Protein AF-A0A432G7G3-F1 (afdb_monomer_lite)

Structure (mmCIF, N/CA/C/O backbone):
data_AF-A0A432G7G3-F1
#
_entry.id   AF-A0A432G7G3-F1
#
loop_
_atom_site.group_PDB
_atom_site.id
_atom_site.type_symbol
_atom_site.label_atom_id
_atom_site.label_alt_id
_atom_site.label_comp_id
_atom_site.label_asym_id
_atom_site.label_entity_id
_atom_site.label_seq_id
_atom_site.pdbx_PDB_ins_code
_atom_site.Cartn_x
_atom_site.Cartn_y
_atom_site.Cartn_z
_atom_site.occupancy
_atom_site.B_iso_or_equiv
_atom_site.auth_seq_id
_atom_site.auth_comp_id
_atom_site.auth_asym_id
_atom_site.auth_atom_id
_atom_site.pdbx_PDB_model_num
ATOM 1 N N . MET A 1 1 ? -13.834 40.963 -47.365 1.00 47.88 1 MET A N 1
ATOM 2 C CA . MET A 1 1 ? -13.042 40.963 -46.114 1.00 47.88 1 MET A CA 1
ATOM 3 C C . MET A 1 1 ? -13.390 39.725 -45.267 1.00 47.88 1 MET A C 1
ATOM 5 O O . MET A 1 1 ? -14.193 39.850 -44.354 1.00 47.88 1 MET A O 1
ATOM 9 N N . PRO A 1 2 ? -12.850 38.522 -45.558 1.00 54.16 2 PRO A N 1
ATOM 10 C CA . PRO A 1 2 ? -13.165 37.290 -44.812 1.00 54.16 2 PRO A CA 1
ATOM 11 C C . PRO A 1 2 ? -12.237 37.029 -43.606 1.00 54.16 2 PRO A C 1
ATOM 13 O O . PRO A 1 2 ? -12.354 36.009 -42.937 1.00 54.16 2 PRO A O 1
ATOM 16 N N . PHE A 1 3 ? -11.310 37.945 -43.302 1.00 56.31 3 PHE A N 1
ATOM 17 C CA . PHE A 1 3 ? -10.261 37.731 -42.294 1.00 56.31 3 PHE A CA 1
ATOM 18 C C . PHE A 1 3 ? -10.777 37.740 -40.843 1.00 56.31 3 PHE A C 1
ATOM 20 O O . PHE A 1 3 ? -10.160 37.174 -39.946 1.00 56.31 3 PHE A O 1
ATOM 27 N N . ARG A 1 4 ? -11.944 38.351 -40.605 1.00 59.28 4 ARG A N 1
ATOM 28 C CA . ARG A 1 4 ? -12.519 38.537 -39.262 1.00 59.28 4 ARG A CA 1
ATOM 29 C C . ARG A 1 4 ? -13.097 37.244 -38.667 1.00 59.28 4 ARG A C 1
ATOM 31 O O . ARG A 1 4 ? -13.205 37.141 -37.452 1.00 59.28 4 ARG A O 1
ATOM 38 N N . SER A 1 5 ? -13.406 36.257 -39.515 1.00 60.72 5 SER A N 1
ATOM 39 C CA . SER A 1 5 ? -13.919 34.941 -39.107 1.00 60.72 5 SER A CA 1
ATOM 40 C C . SER A 1 5 ? -12.821 33.885 -38.918 1.00 60.72 5 SER A C 1
ATOM 42 O O . SER A 1 5 ? -13.112 32.791 -38.445 1.00 60.72 5 SER A O 1
ATOM 44 N N . LEU A 1 6 ? -11.565 34.204 -39.263 1.00 66.81 6 LEU A N 1
ATOM 45 C CA . LEU A 1 6 ? -10.426 33.287 -39.123 1.00 66.81 6 LEU A CA 1
ATOM 46 C C . LEU A 1 6 ? -9.857 33.269 -37.697 1.00 66.81 6 LEU A C 1
ATOM 48 O O . LEU A 1 6 ? -9.344 32.252 -37.247 1.00 66.81 6 LEU A O 1
ATOM 52 N N . ILE A 1 7 ? -9.987 34.386 -36.977 1.00 76.31 7 ILE A N 1
ATOM 53 C CA . ILE A 1 7 ? -9.493 34.567 -35.605 1.00 76.31 7 ILE A CA 1
ATOM 54 C C . ILE A 1 7 ? -10.111 33.565 -34.609 1.00 76.31 7 ILE A C 1
ATOM 56 O O . ILE A 1 7 ? -9.340 32.927 -33.892 1.00 76.31 7 ILE A O 1
ATOM 60 N N . PRO A 1 8 ? -11.445 33.351 -34.553 1.00 77.19 8 PRO A N 1
ATOM 61 C CA . PRO A 1 8 ? -12.012 32.368 -33.626 1.00 77.19 8 PRO A CA 1
ATOM 62 C C . PRO A 1 8 ? -11.613 30.932 -33.988 1.00 77.19 8 PRO A C 1
ATOM 64 O O . PRO A 1 8 ? -11.448 30.105 -33.099 1.00 77.19 8 PRO A O 1
ATOM 67 N N . PHE A 1 9 ? -11.403 30.642 -35.276 1.00 79.06 9 PHE A N 1
ATOM 68 C CA . PHE A 1 9 ? -10.991 29.318 -35.743 1.00 79.06 9 PHE A CA 1
ATOM 69 C C . PHE A 1 9 ? -9.527 29.015 -35.389 1.00 79.06 9 PHE A C 1
ATOM 71 O O . PHE A 1 9 ? -9.202 27.910 -34.961 1.00 79.06 9 PHE A O 1
ATOM 78 N N . LEU A 1 10 ? -8.654 30.021 -35.498 1.00 78.25 10 LEU A N 1
ATOM 79 C CA . LEU A 1 10 ? -7.254 29.929 -35.088 1.00 78.25 10 LEU A CA 1
ATOM 80 C C . LEU A 1 10 ? -7.118 29.766 -33.564 1.00 78.25 10 LEU A C 1
ATOM 82 O O . LEU A 1 10 ? -6.306 28.969 -33.105 1.00 78.25 10 LEU A O 1
ATOM 86 N N . LEU A 1 11 ? -7.946 30.475 -32.786 1.00 76.75 11 LEU A N 1
ATOM 87 C CA . LEU A 1 11 ? -8.031 30.312 -31.329 1.00 76.75 11 LEU A CA 1
ATOM 88 C C . LEU A 1 11 ? -8.505 28.908 -30.944 1.00 76.75 11 LEU A C 1
ATOM 90 O O . LEU A 1 11 ? -7.923 28.298 -30.053 1.00 76.75 11 LEU A O 1
ATOM 94 N N . LEU A 1 12 ? -9.506 28.369 -31.648 1.00 75.56 12 LEU A N 1
ATOM 95 C CA . LEU A 1 12 ? -9.989 27.008 -31.416 1.00 75.56 12 LEU A CA 1
ATOM 96 C C . LEU A 1 12 ? -8.886 25.969 -31.679 1.00 75.56 12 LEU A C 1
ATOM 98 O O . LEU A 1 12 ? -8.697 25.067 -30.872 1.00 75.56 12 LEU A O 1
ATOM 102 N N . LEU A 1 13 ? -8.109 26.128 -32.756 1.00 75.69 13 LEU A N 1
ATOM 103 C CA . LEU A 1 13 ? -6.977 25.247 -33.069 1.00 75.69 13 LEU A CA 1
ATOM 104 C C . LEU A 1 13 ? -5.842 25.341 -32.038 1.00 75.69 13 LEU A C 1
ATOM 106 O O . LEU A 1 13 ? -5.229 24.321 -31.729 1.00 75.69 13 LEU A O 1
ATOM 110 N N . LEU A 1 14 ? -5.592 26.526 -31.465 1.00 70.00 14 LEU A N 1
ATOM 111 C CA . LEU A 1 14 ? -4.599 26.691 -30.398 1.00 70.00 14 LEU A CA 1
ATOM 112 C C . LEU A 1 14 ? -4.997 25.967 -29.103 1.00 70.00 14 LEU A C 1
ATOM 114 O O . LEU A 1 14 ? -4.122 25.432 -28.426 1.00 70.00 14 LEU A O 1
ATOM 118 N N . LEU A 1 15 ? -6.293 25.907 -28.766 1.00 68.19 15 LEU A N 1
ATOM 119 C CA . LEU A 1 15 ? -6.758 25.164 -27.587 1.00 68.19 15 LEU A CA 1
ATOM 120 C C . LEU A 1 15 ? -6.571 23.645 -27.730 1.00 68.19 15 LEU A C 1
ATOM 122 O O . LEU A 1 15 ? -6.375 22.967 -26.724 1.00 68.19 15 LEU A O 1
ATOM 126 N N . LEU A 1 16 ? -6.597 23.100 -28.952 1.00 65.50 16 LEU A N 1
ATOM 127 C CA . LEU A 1 16 ? -6.397 21.663 -29.178 1.00 65.50 16 LEU A CA 1
ATOM 128 C C . LEU A 1 16 ? -4.925 21.215 -29.112 1.00 65.50 16 LEU A C 1
ATOM 130 O O . LEU A 1 16 ? -4.672 20.020 -28.983 1.00 65.50 16 LEU A O 1
ATOM 134 N N . ALA A 1 17 ? -3.955 22.133 -29.164 1.00 65.44 17 ALA A N 1
ATOM 135 C CA . ALA A 1 17 ? -2.528 21.797 -29.091 1.00 65.44 17 ALA A CA 1
ATOM 136 C C . ALA A 1 17 ? -2.004 21.604 -27.648 1.00 65.44 17 ALA A C 1
ATOM 138 O O . ALA A 1 17 ? -0.841 21.265 -27.460 1.00 65.44 17 ALA A O 1
ATOM 139 N N . GLY A 1 18 ? -2.848 21.794 -26.628 1.00 55.19 18 GLY A N 1
ATOM 140 C CA . GLY A 1 18 ? -2.473 21.743 -25.209 1.00 55.19 18 GLY A CA 1
ATOM 141 C C . GLY A 1 18 ? -2.490 20.361 -24.543 1.00 55.19 18 GLY A C 1
ATOM 142 O O . GLY A 1 18 ? -2.555 20.297 -23.320 1.00 55.19 18 GLY A O 1
ATOM 143 N N . CYS A 1 19 ? -2.454 19.256 -25.293 1.00 62.25 19 CYS A N 1
ATOM 144 C CA . CYS A 1 19 ? -2.301 17.906 -24.729 1.00 62.25 19 CYS A CA 1
ATOM 145 C C . CYS A 1 19 ? -0.833 17.453 -24.773 1.00 62.25 19 CYS A C 1
ATOM 147 O O . CYS A 1 19 ? -0.525 16.391 -25.311 1.00 62.25 19 CYS A O 1
ATOM 149 N N . GLU A 1 20 ? 0.090 18.256 -24.243 1.00 56.34 20 GLU A N 1
ATOM 150 C CA . GLU A 1 20 ? 1.497 17.866 -24.148 1.00 56.34 20 GLU A CA 1
ATOM 151 C C . GLU A 1 20 ? 1.830 17.424 -22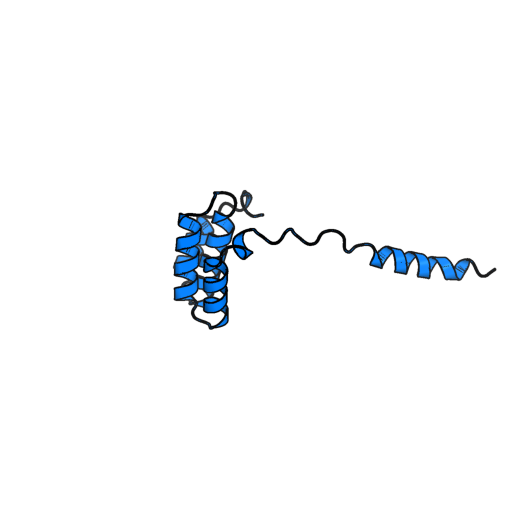.719 1.00 56.34 20 GLU A C 1
ATOM 153 O O . GLU A 1 20 ? 1.726 18.197 -21.770 1.00 56.34 20 GLU A O 1
ATOM 158 N N . GLY A 1 21 ? 2.213 16.150 -22.58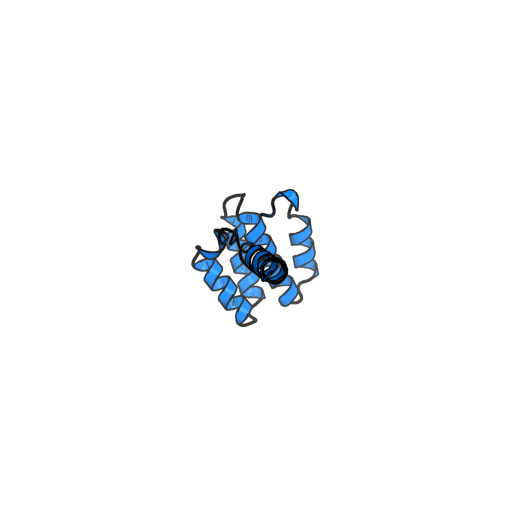8 1.00 53.16 21 GLY A N 1
ATOM 159 C CA . GLY A 1 21 ? 2.729 15.561 -21.354 1.00 53.16 21 GLY A CA 1
ATOM 160 C C . GLY A 1 21 ? 1.842 14.468 -20.766 1.00 53.16 21 GLY A C 1
ATOM 161 O O . GLY A 1 21 ? 1.290 14.638 -19.684 1.00 53.16 21 GLY A O 1
ATOM 162 N N . LEU A 1 22 ? 1.742 13.310 -21.434 1.00 53.31 22 LEU A N 1
ATOM 163 C CA . LEU A 1 22 ? 1.328 12.094 -20.730 1.00 53.31 22 LEU A CA 1
ATOM 164 C C . LEU A 1 22 ? 2.338 11.857 -19.589 1.00 53.31 22 LEU A C 1
ATOM 166 O O . LEU A 1 22 ? 3.534 11.729 -19.880 1.00 53.31 22 LEU A O 1
ATOM 170 N N . PRO A 1 23 ? 1.910 11.790 -18.315 1.00 56.22 23 PRO A N 1
ATOM 171 C CA . PRO A 1 23 ? 2.817 11.486 -17.223 1.00 56.22 23 PRO A CA 1
ATOM 172 C C . PRO A 1 23 ? 3.447 10.121 -17.488 1.00 56.22 23 PRO A C 1
ATOM 174 O O . PRO A 1 23 ? 2.767 9.151 -17.837 1.00 56.22 23 PRO A O 1
ATOM 177 N N . LYS A 1 24 ? 4.775 10.061 -17.376 1.00 53.56 24 LYS A N 1
ATOM 178 C CA . LYS A 1 24 ? 5.552 8.830 -17.502 1.00 53.56 24 LYS A CA 1
ATOM 179 C C . LYS A 1 24 ? 4.971 7.833 -16.502 1.00 53.56 24 LYS A C 1
ATOM 181 O O . LYS A 1 24 ? 5.123 8.023 -15.300 1.00 53.56 24 LY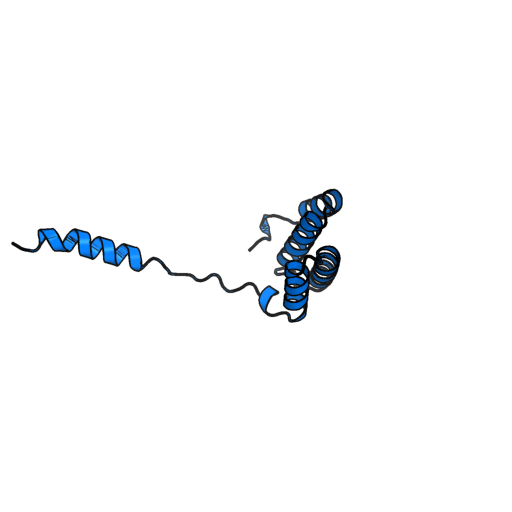S A O 1
ATOM 186 N N . LYS A 1 25 ? 4.251 6.833 -17.021 1.00 51.25 25 LYS A N 1
ATOM 187 C CA . LYS A 1 25 ? 3.536 5.817 -16.243 1.00 51.25 25 LYS A CA 1
ATOM 188 C C . LYS A 1 25 ? 4.445 5.348 -15.096 1.00 51.25 25 LYS A C 1
ATOM 190 O O . LYS A 1 25 ? 5.581 4.955 -15.390 1.00 51.25 25 LYS A O 1
ATOM 195 N N . PRO A 1 26 ? 4.026 5.480 -13.823 1.00 55.03 26 PRO A N 1
ATOM 196 C CA . PRO A 1 26 ? 4.917 5.242 -12.699 1.00 55.03 26 PRO A CA 1
ATOM 197 C C . PRO A 1 26 ? 5.498 3.834 -12.797 1.00 55.03 26 PRO A C 1
ATOM 199 O O . PRO A 1 26 ? 4.806 2.896 -13.186 1.00 55.03 26 PRO A O 1
ATOM 202 N N . ALA A 1 27 ? 6.773 3.666 -12.442 1.00 55.91 27 ALA A N 1
ATOM 203 C CA . ALA A 1 27 ? 7.456 2.371 -12.533 1.00 55.91 27 ALA A CA 1
ATOM 204 C C . ALA A 1 27 ? 6.751 1.251 -11.731 1.00 55.91 27 ALA A C 1
ATOM 206 O O . ALA A 1 27 ? 6.984 0.068 -11.987 1.00 55.91 27 ALA A O 1
ATOM 207 N N . ALA A 1 28 ? 5.850 1.617 -10.814 1.00 57.69 28 ALA A N 1
ATOM 208 C CA . ALA A 1 28 ? 4.929 0.706 -10.144 1.00 57.69 28 ALA A CA 1
ATOM 209 C C . ALA A 1 28 ? 4.106 -0.163 -11.120 1.00 57.69 28 ALA A C 1
ATOM 211 O O . ALA A 1 28 ? 3.911 -1.346 -10.879 1.00 57.69 28 ALA A O 1
ATOM 212 N N . ASP A 1 29 ? 3.707 0.365 -12.279 1.00 61.44 29 ASP A N 1
ATOM 213 C CA . ASP A 1 29 ? 2.871 -0.346 -13.261 1.00 61.44 29 ASP A CA 1
ATOM 214 C C . ASP A 1 29 ? 3.619 -1.435 -14.066 1.00 61.44 29 ASP A C 1
ATOM 216 O O . ASP A 1 29 ? 3.028 -2.253 -14.792 1.00 61.44 29 ASP A O 1
ATOM 220 N N . SER A 1 30 ? 4.951 -1.447 -13.975 1.00 70.62 30 SER A N 1
ATOM 221 C CA . SER A 1 30 ? 5.799 -2.444 -14.637 1.00 70.62 30 SER A CA 1
ATOM 222 C C . SER A 1 30 ? 6.046 -3.706 -13.804 1.00 70.62 30 SER A C 1
ATOM 224 O O . SER A 1 30 ? 6.439 -4.713 -14.391 1.00 70.62 30 SER A O 1
ATOM 226 N N . ASP A 1 31 ? 5.785 -3.698 -12.491 1.00 85.25 31 ASP A N 1
ATOM 227 C CA . ASP A 1 31 ? 5.966 -4.878 -11.634 1.00 85.25 31 ASP A CA 1
ATOM 228 C C . ASP A 1 31 ? 4.757 -5.838 -11.774 1.00 85.25 31 ASP A C 1
ATOM 230 O O . ASP A 1 31 ? 3.618 -5.444 -11.499 1.00 85.25 31 ASP A O 1
ATOM 234 N N . PRO A 1 32 ? 4.952 -7.109 -12.189 1.00 91.38 32 PRO A N 1
ATOM 235 C CA . PRO A 1 32 ? 3.869 -8.090 -12.265 1.00 91.38 32 PRO A CA 1
ATOM 236 C C . PRO A 1 32 ? 3.133 -8.303 -10.937 1.00 91.38 32 PRO A C 1
ATOM 238 O O . PRO A 1 32 ? 1.931 -8.563 -10.944 1.00 91.38 32 PRO A O 1
ATOM 241 N N . GLN A 1 33 ? 3.827 -8.178 -9.802 1.00 93.69 33 GLN A N 1
ATOM 242 C CA . GLN A 1 33 ? 3.199 -8.267 -8.489 1.00 93.69 33 GLN A CA 1
ATOM 243 C C . GLN A 1 33 ? 2.359 -7.025 -8.197 1.00 93.69 33 GLN A C 1
ATOM 245 O O . GLN A 1 33 ? 1.242 -7.177 -7.721 1.00 93.69 33 GLN A O 1
ATOM 250 N N . ALA A 1 34 ? 2.796 -5.822 -8.570 1.00 93.75 34 ALA A N 1
ATOM 251 C CA . ALA A 1 34 ? 1.951 -4.632 -8.433 1.00 93.75 34 ALA A CA 1
ATOM 252 C C . ALA A 1 34 ? 0.652 -4.758 -9.247 1.00 93.75 34 ALA A C 1
ATOM 254 O O . ALA A 1 34 ? -0.426 -4.438 -8.754 1.00 93.7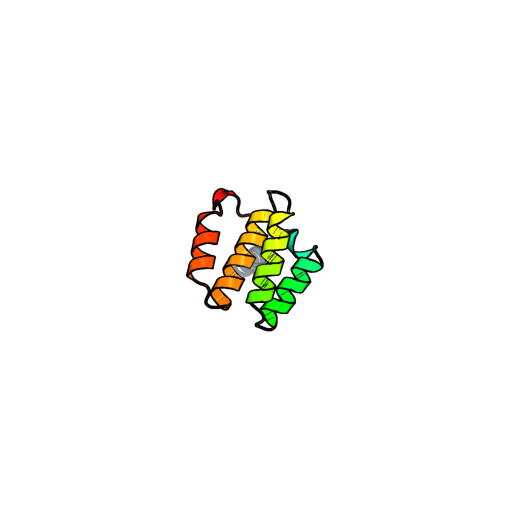5 34 ALA A O 1
ATOM 255 N N . ARG A 1 35 ? 0.718 -5.335 -10.457 1.00 94.81 35 ARG A N 1
ATOM 256 C CA . ARG A 1 35 ? -0.491 -5.654 -11.241 1.00 94.81 35 ARG A CA 1
ATOM 257 C C . ARG A 1 35 ? -1.378 -6.690 -10.560 1.00 94.81 35 ARG A C 1
ATOM 259 O O . ARG A 1 35 ? -2.599 -6.616 -10.671 1.00 94.81 35 ARG A O 1
ATOM 266 N N . HIS A 1 36 ? -0.779 -7.664 -9.879 1.00 96.44 36 HIS A N 1
ATOM 267 C CA . HIS A 1 36 ? -1.534 -8.635 -9.100 1.00 96.44 36 HIS A CA 1
ATOM 268 C C . HIS A 1 36 ? -2.246 -7.971 -7.915 1.00 96.44 36 HIS A C 1
ATOM 270 O O . HIS A 1 36 ? -3.438 -8.207 -7.749 1.00 96.44 36 HIS A O 1
ATOM 276 N N . ALA A 1 37 ? -1.570 -7.092 -7.166 1.00 97.06 37 ALA A N 1
ATOM 277 C CA . ALA A 1 37 ? -2.190 -6.301 -6.100 1.00 97.06 37 ALA A CA 1
ATOM 278 C C . ALA A 1 37 ? -3.362 -5.467 -6.624 1.00 97.06 37 ALA A C 1
ATOM 280 O O . ALA A 1 37 ? -4.448 -5.515 -6.055 1.00 97.06 37 ALA A O 1
ATOM 281 N N . ALA A 1 38 ? -3.176 -4.775 -7.751 1.00 96.44 38 ALA A N 1
ATOM 282 C CA . ALA A 1 38 ? -4.245 -4.015 -8.390 1.00 96.44 38 ALA A CA 1
ATOM 283 C C . ALA A 1 38 ? -5.437 -4.916 -8.751 1.00 96.44 38 ALA A C 1
ATOM 285 O O . ALA A 1 38 ? -6.579 -4.588 -8.457 1.00 96.44 38 ALA A O 1
ATOM 286 N N . ALA A 1 39 ? -5.189 -6.104 -9.308 1.00 97.19 39 ALA A N 1
ATOM 287 C CA . ALA A 1 39 ? -6.259 -7.049 -9.621 1.00 97.19 39 ALA A CA 1
ATOM 288 C C . ALA A 1 39 ? -6.986 -7.593 -8.374 1.00 97.19 39 ALA A C 1
ATOM 290 O O . ALA A 1 39 ? -8.160 -7.943 -8.477 1.00 97.19 39 ALA A O 1
ATOM 291 N N . LEU A 1 40 ? -6.311 -7.706 -7.225 1.00 98.19 40 LEU A N 1
ATOM 292 C CA . LEU A 1 40 ? -6.943 -8.052 -5.945 1.00 98.19 40 LEU A CA 1
ATOM 293 C C . LEU A 1 40 ? -7.835 -6.901 -5.463 1.00 98.19 40 LEU A C 1
ATOM 295 O O . LEU A 1 40 ? -8.989 -7.134 -5.105 1.00 98.19 40 LEU A O 1
ATOM 299 N N . PHE A 1 41 ? -7.334 -5.667 -5.538 1.00 98.19 41 PHE A N 1
ATOM 300 C CA . PHE A 1 41 ? -8.075 -4.461 -5.179 1.00 98.19 41 PHE A CA 1
ATOM 301 C C . PHE A 1 41 ? -9.367 -4.316 -5.997 1.00 98.19 41 PHE A C 1
ATOM 303 O O . PHE A 1 41 ? -10.447 -4.193 -5.426 1.00 98.19 41 PHE A O 1
ATOM 310 N N . GLU A 1 42 ? -9.291 -4.456 -7.324 1.00 97.44 42 GLU A N 1
ATOM 311 C CA . GLU A 1 42 ? -10.459 -4.393 -8.222 1.00 97.44 42 GLU A CA 1
ATOM 312 C C . GLU A 1 42 ? -11.502 -5.492 -7.943 1.00 97.44 42 GLU A C 1
ATOM 314 O O . GLU A 1 42 ? -12.679 -5.352 -8.268 1.00 97.44 42 GLU A O 1
ATOM 319 N N . LYS A 1 43 ? -11.089 -6.604 -7.322 1.00 98.31 43 LYS A N 1
ATOM 320 C CA . LYS A 1 43 ? -11.986 -7.690 -6.893 1.00 98.31 43 LYS A CA 1
ATOM 321 C C . LYS A 1 43 ? -12.556 -7.484 -5.487 1.00 98.31 43 LYS A C 1
ATOM 323 O O . LYS A 1 43 ? -13.244 -8.374 -4.988 1.00 98.31 43 LYS A O 1
ATOM 328 N N . GLY A 1 44 ? -12.248 -6.365 -4.835 1.00 98.12 44 GLY A N 1
ATOM 329 C CA . GLY A 1 44 ? -12.632 -6.087 -3.452 1.00 98.12 44 GLY A CA 1
ATOM 330 C C . GLY A 1 44 ? -11.816 -6.855 -2.409 1.00 98.12 44 GLY A C 1
ATOM 331 O O . GLY A 1 44 ? -12.186 -6.888 -1.240 1.00 98.12 44 GLY A O 1
ATOM 332 N N . GLN A 1 45 ? -10.711 -7.497 -2.803 1.00 98.62 45 GLN A N 1
ATOM 333 C CA . GLN A 1 45 ? -9.823 -8.231 -1.896 1.00 98.62 45 GLN A CA 1
ATOM 334 C C . GLN A 1 45 ? -8.788 -7.275 -1.293 1.00 98.62 45 GLN A C 1
ATOM 336 O O . GLN A 1 45 ? -7.582 -7.414 -1.508 1.00 98.62 45 GLN A O 1
ATOM 341 N N . TYR A 1 46 ? -9.287 -6.273 -0.574 1.00 98.56 46 TYR A N 1
ATOM 342 C CA . TYR A 1 46 ? -8.514 -5.120 -0.126 1.00 98.56 46 TYR A CA 1
ATOM 343 C C . TYR A 1 46 ? -7.403 -5.477 0.866 1.00 98.56 46 TYR A C 1
ATOM 345 O O . TYR A 1 46 ? -6.287 -4.992 0.710 1.00 98.56 46 TYR A O 1
ATOM 353 N N . ASP A 1 47 ? -7.650 -6.394 1.805 1.00 98.62 47 ASP A N 1
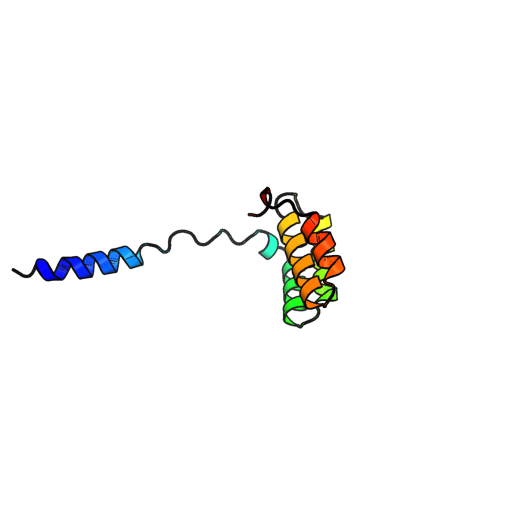ATOM 354 C CA . ASP A 1 47 ? 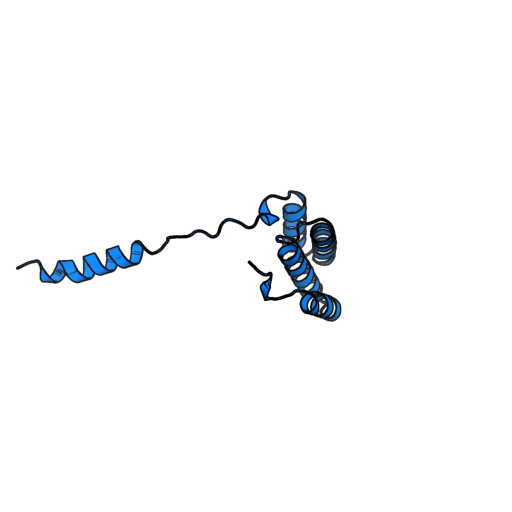-6.617 -6.862 2.742 1.00 98.62 47 ASP A CA 1
ATOM 355 C C . ASP A 1 47 ? -5.432 -7.509 2.017 1.00 98.62 47 ASP A C 1
ATOM 357 O O . ASP A 1 47 ? -4.275 -7.164 2.252 1.00 98.62 47 ASP A O 1
ATOM 361 N N . ALA A 1 48 ? -5.717 -8.398 1.062 1.00 98.44 48 ALA A N 1
ATOM 362 C CA . ALA A 1 48 ? -4.683 -9.066 0.278 1.00 98.44 48 ALA A CA 1
ATOM 363 C C . ALA A 1 48 ? -3.923 -8.081 -0.630 1.00 98.44 48 ALA A C 1
ATOM 365 O O . ALA A 1 48 ? -2.714 -8.219 -0.825 1.00 98.44 48 ALA A O 1
ATOM 366 N N . ALA A 1 49 ? -4.615 -7.075 -1.177 1.00 98.38 49 ALA A N 1
ATOM 367 C CA . ALA A 1 49 ? -3.978 -6.004 -1.936 1.00 98.38 49 ALA A CA 1
ATOM 368 C C . ALA A 1 49 ? -3.038 -5.171 -1.047 1.00 98.38 49 ALA A C 1
ATOM 370 O O . ALA A 1 49 ? -1.892 -4.930 -1.436 1.00 98.38 49 ALA A O 1
ATOM 371 N N . ALA A 1 50 ? -3.486 -4.799 0.157 1.00 98.25 50 ALA A N 1
ATOM 372 C CA . ALA A 1 50 ? -2.696 -4.051 1.129 1.00 98.25 50 ALA A CA 1
ATOM 373 C C . ALA A 1 50 ? -1.410 -4.796 1.507 1.00 98.25 50 ALA A C 1
ATOM 375 O O . ALA A 1 50 ? -0.324 -4.224 1.408 1.00 98.25 50 ALA A O 1
ATOM 376 N N . GLU A 1 51 ? -1.513 -6.080 1.863 1.00 98.19 51 GLU A N 1
ATOM 377 C CA . GLU A 1 51 ? -0.354 -6.913 2.208 1.00 98.19 51 GLU A CA 1
ATOM 378 C C . GLU A 1 51 ? 0.661 -6.983 1.061 1.00 98.19 51 GLU A C 1
ATOM 380 O O . GLU A 1 51 ? 1.872 -6.837 1.272 1.00 98.19 51 GLU A O 1
ATOM 385 N N . LEU A 1 52 ? 0.181 -7.162 -0.175 1.00 98.00 52 LEU A N 1
ATOM 386 C CA . LEU A 1 52 ? 1.067 -7.249 -1.328 1.00 98.00 52 LEU A CA 1
ATOM 387 C C . LEU A 1 52 ? 1.776 -5.912 -1.590 1.00 98.00 52 LEU A C 1
ATOM 389 O O . LEU A 1 52 ? 2.987 -5.900 -1.819 1.00 98.00 52 LEU A O 1
ATOM 393 N N . TYR A 1 53 ? 1.060 -4.787 -1.512 1.00 97.62 53 TYR A N 1
ATOM 394 C CA . TYR A 1 53 ? 1.656 -3.460 -1.664 1.00 97.62 53 TYR A CA 1
ATOM 395 C C . TYR A 1 53 ? 2.650 -3.125 -0.545 1.00 97.62 53 TYR A C 1
ATOM 397 O O . TYR A 1 53 ? 3.718 -2.586 -0.834 1.00 97.62 53 TYR A O 1
ATOM 405 N N . GLN A 1 54 ? 2.386 -3.517 0.705 1.00 96.88 54 GLN A N 1
ATOM 406 C CA . GLN A 1 54 ? 3.356 -3.378 1.799 1.00 96.88 54 GLN A CA 1
ATOM 407 C C . GLN A 1 54 ? 4.631 -4.188 1.529 1.00 96.88 54 GLN A C 1
ATOM 409 O O . GLN A 1 54 ? 5.746 -3.685 1.703 1.00 96.88 54 GLN A O 1
ATOM 414 N N . GLY A 1 55 ? 4.486 -5.426 1.046 1.00 96.81 55 GLY A N 1
ATOM 415 C CA . GLY A 1 55 ? 5.619 -6.255 0.636 1.00 96.81 55 GLY A CA 1
ATOM 416 C C . GLY A 1 55 ? 6.431 -5.618 -0.497 1.00 96.81 55 GLY A C 1
ATOM 417 O O . GLY A 1 55 ? 7.665 -5.646 -0.478 1.00 96.81 55 GLY A O 1
ATOM 418 N N . LEU A 1 56 ? 5.751 -4.990 -1.460 1.00 95.88 56 LEU A N 1
ATOM 419 C CA . LEU A 1 56 ? 6.383 -4.238 -2.544 1.00 95.88 56 LEU A CA 1
ATOM 420 C C . LEU A 1 56 ? 7.129 -3.003 -2.028 1.00 95.88 56 LEU A C 1
ATOM 422 O O . LEU A 1 56 ? 8.284 -2.803 -2.404 1.00 95.88 56 LEU A O 1
ATOM 426 N N . ALA A 1 57 ? 6.527 -2.223 -1.129 1.00 95.06 57 ALA A N 1
ATOM 427 C CA . ALA A 1 57 ? 7.155 -1.064 -0.498 1.00 95.06 57 ALA A CA 1
ATOM 428 C C . ALA A 1 57 ? 8.455 -1.434 0.241 1.00 95.06 57 ALA A C 1
ATOM 430 O O . ALA A 1 57 ? 9.479 -0.761 0.075 1.00 95.06 57 ALA A O 1
ATOM 431 N N . GLY A 1 58 ? 8.447 -2.551 0.980 1.00 95.06 58 GLY A N 1
ATOM 432 C CA . GLY A 1 58 ? 9.595 -3.025 1.760 1.00 95.06 58 GLY A CA 1
ATOM 433 C C . GLY A 1 58 ? 10.840 -3.354 0.926 1.00 95.06 58 GLY A C 1
ATOM 434 O O . GLY A 1 58 ? 11.960 -3.247 1.424 1.00 95.06 58 GLY A O 1
ATOM 435 N N . ARG A 1 59 ? 10.666 -3.699 -0.355 1.00 94.50 59 ARG A N 1
ATOM 436 C CA . ARG A 1 59 ? 11.766 -4.027 -1.283 1.00 94.50 59 ARG A CA 1
ATOM 437 C C . ARG A 1 59 ? 11.965 -3.006 -2.408 1.00 94.50 59 ARG A C 1
ATOM 439 O O . ARG A 1 59 ? 12.889 -3.153 -3.205 1.00 94.50 59 ARG A O 1
ATOM 446 N N . ALA A 1 60 ? 11.094 -2.005 -2.512 1.00 92.38 60 ALA A N 1
ATOM 447 C CA . ALA A 1 60 ? 11.161 -0.999 -3.560 1.00 92.38 60 ALA A CA 1
ATOM 448 C C . ALA A 1 60 ? 12.319 -0.020 -3.342 1.00 92.38 60 ALA A C 1
ATOM 450 O O . ALA A 1 60 ? 12.723 0.283 -2.212 1.00 92.38 60 ALA A O 1
ATOM 451 N N . ALA A 1 61 ? 12.819 0.516 -4.457 1.00 90.69 61 ALA A N 1
ATOM 452 C CA . ALA A 1 61 ? 13.740 1.641 -4.439 1.00 90.69 61 ALA A CA 1
ATOM 453 C C . ALA A 1 61 ? 13.078 2.863 -3.762 1.00 90.69 61 ALA A C 1
ATOM 455 O O . ALA A 1 61 ? 11.858 3.023 -3.889 1.00 90.69 61 ALA A O 1
ATOM 456 N N . PRO A 1 62 ? 13.845 3.742 -3.088 1.00 89.44 62 PRO A N 1
ATOM 457 C CA . PRO A 1 62 ? 13.293 4.861 -2.317 1.00 89.44 62 PRO A CA 1
ATOM 458 C C . PRO A 1 62 ? 12.321 5.754 -3.095 1.00 89.44 62 PRO A C 1
ATOM 460 O O . PRO A 1 62 ? 11.338 6.209 -2.537 1.00 89.44 62 PRO A O 1
ATOM 463 N N . GLN A 1 63 ? 12.546 5.945 -4.394 1.00 87.75 63 GLN A N 1
ATOM 464 C CA . GLN A 1 63 ? 11.691 6.759 -5.260 1.00 87.75 63 GLN A CA 1
ATOM 465 C C . GLN A 1 63 ? 10.337 6.117 -5.620 1.00 87.75 63 GLN A C 1
ATOM 467 O O . GLN A 1 63 ? 9.437 6.817 -6.063 1.00 87.75 63 GLN A O 1
ATOM 472 N N . ILE A 1 64 ? 10.188 4.793 -5.478 1.00 89.50 64 ILE A N 1
ATOM 473 C CA . ILE A 1 64 ? 8.933 4.068 -5.769 1.00 89.50 64 ILE A CA 1
ATOM 474 C C . ILE A 1 64 ? 8.228 3.632 -4.484 1.00 89.50 64 ILE A C 1
ATOM 476 O O . ILE A 1 64 ? 7.011 3.468 -4.480 1.00 89.50 64 ILE A O 1
ATOM 480 N N . ARG A 1 65 ? 8.969 3.463 -3.384 1.00 92.38 65 ARG A N 1
ATOM 481 C CA . ARG A 1 65 ? 8.423 3.028 -2.095 1.00 92.38 65 ARG A CA 1
ATOM 482 C C . ARG A 1 65 ? 7.192 3.839 -1.647 1.00 92.38 65 ARG A C 1
ATOM 484 O O . ARG A 1 65 ? 6.189 3.182 -1.381 1.00 92.38 65 ARG A O 1
ATOM 491 N N . PRO A 1 66 ? 7.191 5.190 -1.662 1.00 92.94 66 PRO A N 1
ATOM 492 C CA . PRO A 1 66 ? 6.022 5.972 -1.254 1.00 92.94 66 PRO A CA 1
ATOM 493 C C . PRO A 1 66 ? 4.766 5.666 -2.076 1.00 92.94 66 PRO A C 1
ATOM 495 O O . PRO A 1 66 ? 3.661 5.697 -1.549 1.00 92.94 66 PRO A O 1
ATOM 498 N N . ILE A 1 67 ? 4.918 5.315 -3.359 1.00 92.44 67 ILE A N 1
ATOM 499 C CA . ILE A 1 67 ? 3.791 4.957 -4.230 1.00 92.44 67 ILE A CA 1
ATOM 500 C C . ILE A 1 67 ? 3.133 3.665 -3.735 1.00 92.44 67 ILE A C 1
ATOM 502 O O . ILE A 1 67 ? 1.913 3.594 -3.628 1.00 92.44 67 ILE A O 1
ATOM 506 N N . TYR A 1 68 ? 3.927 2.644 -3.404 1.00 94.81 68 TYR A N 1
ATOM 507 C CA . TYR A 1 68 ? 3.386 1.395 -2.867 1.00 94.81 68 TYR A CA 1
ATOM 508 C C . TYR A 1 68 ? 2.840 1.550 -1.445 1.00 94.81 68 TYR A C 1
ATOM 510 O O . TYR A 1 68 ? 1.845 0.915 -1.117 1.00 94.81 68 TYR A O 1
ATOM 518 N N . GLU A 1 69 ? 3.437 2.409 -0.618 1.00 95.62 69 GLU A N 1
ATOM 519 C CA . GLU A 1 69 ? 2.898 2.732 0.710 1.00 95.62 69 GLU A CA 1
ATOM 520 C C . GLU A 1 69 ? 1.536 3.432 0.602 1.00 95.62 69 GLU A C 1
ATOM 522 O O . GLU A 1 69 ? 0.606 3.061 1.312 1.00 95.62 69 GLU A O 1
ATOM 527 N N . LEU A 1 70 ? 1.367 4.366 -0.340 1.00 96.00 70 LEU A N 1
ATOM 528 C CA . LEU A 1 70 ? 0.066 4.985 -0.606 1.00 96.00 70 LEU A CA 1
ATOM 529 C C . LEU A 1 70 ? -0.973 3.968 -1.082 1.00 96.00 70 LEU A C 1
ATOM 531 O O . LEU A 1 70 ? -2.094 3.972 -0.586 1.00 96.00 70 LEU A O 1
ATOM 535 N N . LEU A 1 71 ? -0.607 3.077 -2.007 1.00 96.19 71 LEU A N 1
ATOM 536 C CA . LEU A 1 71 ? -1.514 2.040 -2.512 1.00 96.19 71 LEU A CA 1
ATOM 537 C C . LEU A 1 71 ? -1.907 1.030 -1.423 1.00 96.19 71 LEU A C 1
ATOM 539 O O . LEU A 1 71 ? -3.049 0.567 -1.382 1.00 96.19 71 LEU A O 1
ATOM 543 N N . ALA A 1 72 ? -0.984 0.707 -0.516 1.00 97.75 72 ALA A N 1
ATOM 544 C CA . ALA A 1 72 ? -1.284 -0.102 0.657 1.00 97.75 72 ALA A CA 1
ATOM 545 C C . ALA A 1 72 ? -2.244 0.618 1.614 1.00 97.75 72 ALA A C 1
ATOM 547 O O . ALA A 1 72 ? -3.211 0.010 2.069 1.00 97.75 72 ALA A O 1
ATOM 548 N N . ALA A 1 73 ? -2.005 1.901 1.900 1.00 97.88 73 ALA A N 1
ATOM 549 C CA . ALA A 1 73 ? -2.877 2.700 2.754 1.00 97.88 73 ALA A CA 1
ATOM 550 C C . ALA A 1 73 ? -4.287 2.847 2.162 1.00 97.88 73 ALA A C 1
ATOM 552 O O . ALA A 1 73 ? -5.266 2.677 2.881 1.00 97.88 73 ALA A O 1
ATOM 553 N N . ASP A 1 74 ? -4.393 3.089 0.856 1.00 97.88 74 ASP A N 1
ATOM 554 C CA . ASP A 1 74 ? -5.666 3.147 0.130 1.00 97.88 74 ASP A CA 1
ATOM 555 C C . ASP A 1 74 ? -6.429 1.817 0.226 1.00 97.88 74 ASP A C 1
ATOM 557 O O . ASP A 1 74 ? -7.596 1.775 0.614 1.00 97.88 74 ASP A O 1
ATOM 561 N N . SER A 1 75 ? -5.730 0.700 0.007 1.00 98.50 75 SER A N 1
ATOM 562 C CA . SER A 1 75 ? -6.297 -0.639 0.199 1.00 98.50 75 SER A CA 1
ATOM 563 C C . SER A 1 75 ? -6.802 -0.851 1.634 1.00 98.50 75 SER A C 1
ATOM 565 O O . SER A 1 75 ? -7.892 -1.379 1.830 1.00 98.50 75 SER A O 1
ATOM 567 N N . LEU A 1 76 ? -6.063 -0.392 2.649 1.00 98.62 76 LEU A N 1
ATOM 568 C CA . LEU A 1 76 ? -6.497 -0.476 4.049 1.00 98.62 76 LEU A CA 1
ATOM 569 C C . LEU A 1 76 ? -7.758 0.358 4.323 1.00 98.62 76 LEU A C 1
ATOM 571 O O . LEU A 1 76 ? -8.639 -0.122 5.033 1.00 98.62 76 LEU A O 1
ATOM 575 N N . LEU A 1 77 ? -7.882 1.558 3.748 1.00 98.50 77 LEU A N 1
ATOM 576 C CA . LEU A 1 77 ? -9.102 2.370 3.866 1.00 98.50 77 LEU A CA 1
ATOM 577 C C . LEU A 1 77 ? -10.308 1.637 3.272 1.00 98.50 77 LEU A C 1
ATOM 579 O O . LEU A 1 77 ? -11.360 1.546 3.901 1.00 98.50 77 LEU A O 1
ATOM 583 N N . HIS A 1 78 ? -10.141 1.034 2.096 1.00 98.38 78 HIS A N 1
ATOM 584 C CA . HIS A 1 78 ? -11.194 0.243 1.464 1.00 98.38 78 HIS A CA 1
ATOM 585 C C . HIS A 1 78 ? -11.567 -1.025 2.255 1.00 98.38 78 HIS A C 1
ATOM 587 O O . HIS A 1 78 ? -12.723 -1.448 2.223 1.00 98.38 78 HIS A O 1
ATOM 593 N N . ALA A 1 79 ? -10.624 -1.602 3.004 1.00 98.31 79 ALA A N 1
ATOM 594 C CA . ALA A 1 79 ? -10.870 -2.715 3.923 1.00 98.31 79 ALA A CA 1
ATOM 595 C C . ALA A 1 79 ? -11.550 -2.295 5.248 1.00 98.31 79 ALA A C 1
ATOM 597 O O . ALA A 1 79 ? -11.923 -3.155 6.047 1.00 98.31 79 ALA A O 1
ATOM 598 N N . GLY A 1 80 ? -11.711 -0.991 5.511 1.00 98.44 80 GLY A N 1
ATOM 599 C CA . GLY A 1 80 ? -12.217 -0.467 6.786 1.00 98.44 80 GLY A CA 1
ATOM 600 C C . GLY A 1 80 ? -11.175 -0.478 7.910 1.00 98.44 80 GLY A C 1
ATOM 601 O O . GLY A 1 80 ? -11.512 -0.547 9.093 1.00 98.44 80 GLY A O 1
ATOM 602 N N . HIS A 1 81 ? -9.890 -0.458 7.557 1.00 98.38 81 HIS A N 1
ATOM 603 C CA . HIS A 1 81 ? -8.760 -0.413 8.480 1.00 98.38 81 HIS A CA 1
ATOM 604 C C . HIS A 1 81 ? -8.208 1.010 8.639 1.00 98.38 81 HIS A C 1
ATOM 606 O O . HIS A 1 81 ? -7.004 1.241 8.500 1.00 98.38 81 HIS A O 1
ATOM 612 N N . ASP A 1 82 ? -9.091 1.951 8.971 1.00 97.62 82 ASP A N 1
ATOM 613 C CA . ASP A 1 82 ? -8.809 3.391 9.019 1.00 97.62 82 ASP A CA 1
ATOM 614 C C . ASP A 1 82 ? -7.619 3.742 9.921 1.00 97.62 82 ASP A C 1
ATOM 616 O O . ASP A 1 82 ? -6.739 4.501 9.517 1.00 97.62 82 ASP A O 1
ATOM 620 N N . ASP A 1 83 ? -7.531 3.127 11.104 1.00 97.88 83 ASP A N 1
ATOM 621 C CA . ASP A 1 83 ? -6.430 3.364 12.046 1.00 97.88 83 ASP A CA 1
ATOM 622 C C . ASP A 1 83 ? -5.070 2.963 11.452 1.00 97.88 83 ASP A C 1
ATOM 624 O O . ASP A 1 83 ? -4.089 3.703 11.552 1.00 97.88 83 ASP A O 1
ATOM 628 N N . LYS A 1 84 ? -5.009 1.803 10.780 1.00 96.31 84 LYS A N 1
ATOM 629 C CA . LYS A 1 84 ? -3.776 1.307 10.147 1.00 96.31 84 LYS A CA 1
ATOM 630 C C . LYS A 1 84 ? -3.392 2.166 8.945 1.00 96.31 84 LYS A C 1
ATOM 632 O O . LYS A 1 84 ? -2.210 2.446 8.744 1.00 96.31 84 LYS A O 1
ATOM 637 N N . ALA A 1 85 ? -4.380 2.577 8.151 1.00 97.56 85 ALA A N 1
ATOM 638 C CA . ALA A 1 85 ? -4.158 3.474 7.028 1.00 97.56 85 ALA A CA 1
ATOM 639 C C . ALA A 1 85 ? -3.619 4.828 7.509 1.00 97.56 85 ALA A C 1
ATOM 641 O O . ALA A 1 85 ? -2.618 5.308 6.983 1.00 97.56 85 ALA A O 1
ATOM 642 N N . ALA A 1 86 ? -4.214 5.405 8.557 1.00 96.81 86 ALA A N 1
ATOM 643 C CA . ALA A 1 86 ? -3.765 6.662 9.145 1.00 96.81 86 ALA A CA 1
ATOM 644 C C . ALA A 1 86 ? -2.330 6.565 9.685 1.00 96.81 86 ALA A C 1
ATOM 646 O O . ALA A 1 86 ? -1.514 7.446 9.409 1.00 96.81 86 ALA A O 1
ATOM 647 N N . GLU A 1 87 ? -1.994 5.487 10.400 1.00 95.56 87 GLU A N 1
ATOM 648 C CA . GLU A 1 87 ? -0.631 5.250 10.889 1.00 95.56 87 GLU A CA 1
ATOM 649 C C . GLU A 1 87 ? 0.381 5.170 9.735 1.00 95.56 87 GLU A C 1
ATOM 651 O O . GLU A 1 87 ? 1.488 5.705 9.829 1.00 95.56 87 GLU A O 1
ATOM 656 N N . MET A 1 88 ? 0.009 4.510 8.637 1.00 93.75 88 MET A N 1
ATOM 657 C CA . MET A 1 88 ? 0.861 4.402 7.457 1.00 93.75 88 MET A CA 1
ATOM 658 C C . MET A 1 88 ? 1.046 5.756 6.772 1.00 93.75 88 MET A C 1
ATOM 660 O O . MET A 1 88 ? 2.181 6.156 6.522 1.00 93.75 88 MET A O 1
ATOM 664 N N . LEU A 1 89 ? -0.043 6.490 6.530 1.00 94.56 89 LEU A N 1
ATOM 665 C CA . LEU A 1 89 ? -0.017 7.793 5.862 1.00 94.56 89 LEU A CA 1
ATOM 666 C C . LEU A 1 89 ? 0.807 8.830 6.635 1.00 94.56 89 LEU A C 1
ATOM 668 O O . LEU A 1 89 ? 1.496 9.636 6.019 1.00 94.56 89 LEU A O 1
ATOM 672 N N . GLN A 1 90 ? 0.806 8.783 7.970 1.00 94.56 90 GLN A N 1
ATOM 673 C CA . GLN A 1 90 ? 1.633 9.672 8.799 1.00 94.56 90 GLN A CA 1
ATOM 674 C C . GLN A 1 90 ? 3.144 9.462 8.612 1.00 94.56 90 GLN A C 1
ATOM 676 O O . GLN A 1 90 ? 3.927 10.361 8.919 1.00 94.56 90 GLN A O 1
ATOM 681 N N . LYS A 1 91 ? 3.566 8.287 8.131 1.00 88.75 91 LYS A N 1
ATOM 682 C CA . LYS A 1 91 ? 4.981 7.953 7.906 1.00 88.75 91 LYS A CA 1
ATOM 683 C C . LYS A 1 91 ? 5.470 8.354 6.514 1.00 88.75 91 LYS A C 1
ATOM 685 O O . LYS A 1 91 ? 6.679 8.394 6.297 1.00 88.75 91 LYS A O 1
ATOM 690 N N . ILE A 1 92 ? 4.557 8.651 5.590 1.00 90.19 92 ILE A N 1
ATOM 691 C CA . ILE A 1 92 ? 4.884 9.032 4.217 1.00 90.19 92 ILE A CA 1
ATOM 692 C C . ILE A 1 92 ? 5.211 10.528 4.192 1.00 90.19 92 ILE A C 1
ATOM 694 O O . ILE A 1 92 ? 4.375 11.358 4.539 1.00 90.19 92 ILE A O 1
ATOM 698 N N . ASP A 1 93 ? 6.425 10.885 3.766 1.00 87.31 93 ASP A N 1
ATOM 699 C CA . ASP A 1 93 ? 6.806 12.286 3.554 1.00 87.31 93 ASP A CA 1
ATOM 700 C C . ASP A 1 93 ? 6.161 12.805 2.255 1.00 87.31 93 ASP A C 1
ATOM 702 O O . ASP A 1 93 ? 6.524 12.336 1.169 1.00 87.31 93 ASP A O 1
ATOM 706 N N . PRO A 1 94 ? 5.258 13.806 2.312 1.00 83.94 94 PRO A N 1
ATOM 707 C CA . PRO A 1 94 ? 4.596 14.339 1.123 1.00 83.94 94 PRO A CA 1
ATOM 708 C C . PRO A 1 94 ? 5.567 14.899 0.077 1.00 83.94 94 PRO A C 1
ATOM 710 O O . PRO A 1 94 ? 5.225 14.978 -1.098 1.00 83.94 94 PRO A O 1
ATOM 713 N N . LYS A 1 95 ? 6.789 15.280 0.478 1.00 85.69 95 LYS A N 1
ATOM 714 C CA . LYS A 1 95 ? 7.820 15.799 -0.437 1.00 85.69 95 LYS A CA 1
ATOM 715 C C . LYS A 1 95 ? 8.441 14.723 -1.329 1.00 85.69 95 LYS A C 1
ATOM 717 O O . LYS A 1 95 ? 9.170 15.064 -2.255 1.00 85.69 95 LYS A O 1
ATOM 722 N N . GLN A 1 96 ? 8.205 13.450 -1.021 1.00 77.06 96 GLN A N 1
ATOM 723 C CA . GLN A 1 96 ? 8.735 12.302 -1.759 1.00 77.06 96 GLN A CA 1
ATOM 724 C C . GLN A 1 96 ? 7.709 11.704 -2.727 1.00 77.06 96 GLN A C 1
ATOM 726 O O . GLN A 1 96 ? 7.997 10.704 -3.386 1.00 77.06 96 GLN A O 1
ATOM 731 N N . LEU A 1 97 ? 6.519 12.301 -2.807 1.00 77.19 97 LEU A N 1
ATOM 732 C CA . LEU A 1 97 ? 5.492 11.905 -3.755 1.00 77.19 97 LEU A CA 1
ATOM 733 C C . LEU A 1 97 ? 5.826 12.460 -5.155 1.00 77.19 97 LEU A C 1
ATOM 735 O O . LEU A 1 97 ? 6.314 13.590 -5.247 1.00 77.19 97 LEU A O 1
ATOM 739 N N . PRO A 1 98 ? 5.637 11.656 -6.219 1.00 66.06 98 PRO A N 1
ATOM 740 C CA . PRO A 1 98 ? 5.942 12.043 -7.596 1.00 66.06 98 PRO A CA 1
ATOM 741 C C . PRO A 1 98 ? 5.021 13.136 -8.151 1.00 66.06 98 PRO A C 1
ATOM 743 O O . PRO A 1 98 ? 3.878 13.274 -7.660 1.00 66.06 98 PRO A O 1
#

Sequence (98 aa):
MPFRSLIPFLLLLLLLAGCEGLPKKPAADSDPQARHAAALFEKGQYDAAAELYQGLAGRAAPQIRPIYELLAADSLLHAGHDDKAAEMLQKIDPKQLP

Radius of gyration: 20.91 Å; chains: 1; bounding box: 28×50×58 Å

Foldseek 3Di:
DCVVVVVVVVVVVVVVVPPPDDDPPPCCVVDPLSVVLVVCVVVLVLQVSLVSLCVCLVPDDQLCNLVSLLSSLVSCVSVVNPVVSVVSVVPRDPVSHD

pLDDT: mean 84.73, std 15.99, range [47.88, 98.62]

Secondary structure (DSSP, 8-state):
--GGGHHHHHHHHHHHT---------GGGG-HHHHHHHHHHHTT-HHHHHHHHHHHHHHS-TTTHHHHHHHHHHHHHHTT-HHHHHHHHTTS-GGG--